Protein AF-A0A9D8UHQ6-F1 (afdb_monomer_lite)

Foldseek 3Di:
DVVVVVVVVVVVPPVVVVVVVVVLLVQLLVCVLVVNPCSVVVSVCVLCVVCVVPVVCVVVSVVVVVVVVVSSVVSNVVSVVVVVD

Sequence (85 aa):
MLLAVNEDLNSALNQKDVLKGMLERFVLIAGLMAGYPQTIIAFGALKIGTRIKDDKNKVSNDYFLVGNLISILAAIAFVAIIKEI

Radius of gyration: 15.69 Å; chains: 1; bounding box: 32×22×48 Å

pLDDT: mean 83.57, std 12.6, range [56.66, 96.25]

Secondary structure (DSSP, 8-state):
-HHHHHHHHHHHT-HHHHHHHHHHHHHHHHHHHTT-THHHHHHHHHHHHTTTT-GGGHHHHHHHHHHHHHHHHHHHHHHHHHHH-

Structure (mmCIF, N/CA/C/O backbone):
data_AF-A0A9D8UHQ6-F1
#
_entry.id   AF-A0A9D8UHQ6-F1
#
loop_
_atom_site.group_PDB
_atom_site.id
_atom_site.type_symbol
_atom_site.label_atom_id
_atom_site.label_alt_id
_atom_site.label_comp_id
_atom_site.label_asym_id
_atom_site.label_entity_id
_atom_site.label_seq_id
_atom_site.pdbx_PDB_ins_code
_atom_site.Cartn_x
_atom_site.Cartn_y
_atom_site.Cartn_z
_atom_site.occupancy
_atom_site.B_iso_or_equiv
_atom_site.auth_seq_id
_atom_site.auth_comp_id
_atom_site.auth_asym_id
_atom_site.auth_atom_id
_atom_site.pdbx_PDB_model_num
ATOM 1 N N . MET A 1 1 ? 0.073 13.080 -34.527 1.00 56.72 1 MET A N 1
ATOM 2 C CA . MET A 1 1 ? 0.218 13.658 -33.172 1.00 56.72 1 MET A CA 1
ATOM 3 C C . MET A 1 1 ? -0.955 13.282 -32.273 1.00 56.72 1 MET A C 1
ATOM 5 O O . MET A 1 1 ? -0.724 12.550 -31.331 1.00 56.72 1 MET A O 1
ATOM 9 N N . LEU A 1 2 ? -2.204 13.654 -32.596 1.00 59.72 2 LEU A N 1
ATOM 10 C CA . LEU A 1 2 ? -3.393 13.230 -31.826 1.00 59.72 2 LEU A CA 1
ATOM 11 C C . LEU A 1 2 ? -3.604 11.703 -31.786 1.00 59.72 2 LEU A C 1
ATOM 13 O O . LEU A 1 2 ? -3.994 11.174 -30.754 1.00 59.72 2 LEU A O 1
ATOM 17 N N . LEU A 1 3 ? -3.295 10.993 -32.879 1.00 65.19 3 LEU A N 1
ATOM 18 C CA . LEU A 1 3 ? -3.367 9.524 -32.916 1.00 65.19 3 LEU A CA 1
ATOM 19 C C . LEU A 1 3 ? -2.286 8.858 -32.047 1.00 65.19 3 LEU A C 1
ATOM 21 O O . LEU A 1 3 ? -2.607 7.943 -31.306 1.00 65.19 3 LEU A O 1
ATOM 25 N N . ALA A 1 4 ? -1.055 9.383 -32.059 1.00 61.25 4 ALA A N 1
ATOM 26 C CA . ALA A 1 4 ? 0.039 8.891 -31.215 1.00 61.25 4 ALA A CA 1
ATOM 27 C C . ALA A 1 4 ? -0.230 9.137 -29.717 1.00 61.25 4 ALA A C 1
ATOM 29 O O . ALA A 1 4 ? -0.030 8.250 -28.902 1.00 61.25 4 ALA A O 1
ATOM 30 N N . VAL A 1 5 ? -0.790 10.303 -29.362 1.00 63.97 5 VAL A N 1
ATOM 31 C CA . VAL A 1 5 ? -1.215 10.609 -27.981 1.00 63.97 5 VAL A CA 1
ATOM 32 C C . VAL A 1 5 ? -2.334 9.672 -27.505 1.00 63.97 5 VAL A C 1
ATOM 34 O O . VAL A 1 5 ? -2.358 9.289 -26.340 1.00 63.97 5 VAL A O 1
ATOM 37 N N . ASN A 1 6 ? -3.263 9.290 -28.386 1.00 61.19 6 ASN A N 1
ATOM 38 C CA . ASN A 1 6 ? -4.362 8.383 -28.040 1.00 61.19 6 ASN A CA 1
ATOM 39 C C . ASN A 1 6 ? -3.888 6.922 -27.905 1.00 61.19 6 ASN A C 1
ATOM 41 O O . ASN A 1 6 ? -4.367 6.180 -27.048 1.00 61.19 6 ASN A O 1
ATOM 45 N N . GLU A 1 7 ? -2.914 6.513 -28.714 1.00 60.97 7 GLU A N 1
ATOM 46 C CA . GLU A 1 7 ? -2.285 5.192 -28.628 1.00 60.97 7 GLU A CA 1
ATOM 47 C C . GLU A 1 7 ? -1.445 5.049 -27.343 1.00 60.97 7 GLU A C 1
ATOM 49 O O . GLU A 1 7 ? -1.576 4.053 -26.631 1.00 60.97 7 GLU A O 1
ATOM 54 N N . ASP A 1 8 ? -0.700 6.093 -26.959 1.00 59.47 8 ASP A N 1
ATOM 55 C CA . ASP A 1 8 ? 0.015 6.167 -25.676 1.00 59.47 8 ASP A CA 1
ATOM 56 C C . ASP A 1 8 ? -0.933 6.201 -24.465 1.00 59.47 8 ASP A C 1
ATOM 58 O O . ASP A 1 8 ? -0.656 5.579 -23.441 1.00 59.47 8 ASP A O 1
ATOM 62 N N . LEU A 1 9 ? -2.087 6.869 -24.570 1.00 59.56 9 LEU A N 1
ATOM 63 C CA . LEU A 1 9 ? -3.085 6.890 -23.495 1.00 59.56 9 LEU A CA 1
ATOM 64 C C . LEU A 1 9 ? -3.743 5.515 -23.289 1.00 59.56 9 LEU A C 1
ATOM 66 O O . LEU A 1 9 ? -3.957 5.099 -22.150 1.00 59.56 9 LEU A O 1
ATOM 70 N N . ASN A 1 10 ? -4.035 4.791 -24.372 1.00 59.94 10 ASN A N 1
ATOM 71 C CA . ASN A 1 10 ? -4.575 3.430 -24.297 1.00 59.94 10 ASN A CA 1
ATOM 72 C C . ASN A 1 10 ? -3.530 2.414 -23.814 1.00 59.94 10 ASN A C 1
ATOM 74 O O . ASN A 1 10 ? -3.891 1.454 -23.134 1.00 59.94 10 ASN A O 1
ATOM 78 N N . SER A 1 11 ? -2.243 2.630 -24.107 1.00 56.66 11 SER A N 1
ATO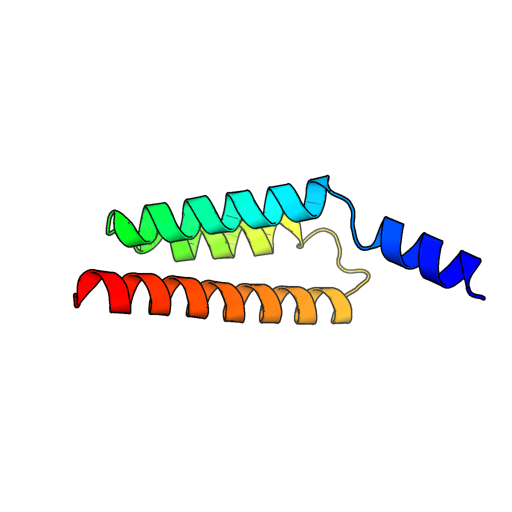M 79 C CA . SER A 1 11 ? -1.159 1.799 -23.568 1.00 56.66 11 SER A CA 1
ATOM 80 C C . SER A 1 11 ? -0.906 2.076 -22.076 1.00 56.66 11 SER A C 1
ATOM 82 O O . SER A 1 11 ? -0.654 1.144 -21.310 1.00 56.66 11 SER A O 1
ATOM 84 N N . ALA A 1 12 ? -1.070 3.331 -21.638 1.00 57.78 12 ALA A N 1
ATOM 85 C CA . ALA A 1 12 ? -0.981 3.747 -20.238 1.00 57.78 12 ALA A CA 1
ATOM 86 C C . ALA A 1 12 ? -2.188 3.300 -19.386 1.00 57.78 12 ALA A C 1
ATOM 88 O O . ALA A 1 12 ? -2.050 3.100 -18.178 1.00 57.78 12 ALA A O 1
ATOM 89 N N . LEU A 1 13 ? -3.364 3.112 -19.998 1.00 61.91 13 LEU A N 1
ATOM 90 C CA . LEU A 1 13 ? -4.593 2.628 -19.359 1.00 61.91 13 LEU A CA 1
ATOM 91 C C . LEU A 1 13 ? -4.874 1.164 -19.708 1.00 61.91 13 LEU A C 1
ATOM 93 O O . LEU A 1 13 ? -5.960 0.792 -20.156 1.00 61.91 13 LEU A O 1
ATOM 97 N N . ASN A 1 14 ? -3.905 0.294 -19.448 1.00 80.25 14 ASN A N 1
ATOM 98 C CA . ASN A 1 14 ? -4.161 -1.134 -19.498 1.00 80.25 14 ASN A CA 1
ATOM 99 C C . ASN A 1 14 ? -5.119 -1.514 -18.354 1.00 80.25 14 ASN A C 1
ATOM 101 O O . ASN A 1 14 ? -4.756 -1.484 -17.176 1.00 80.25 14 ASN A O 1
ATOM 105 N N . GLN A 1 15 ? -6.360 -1.881 -18.687 1.00 79.88 15 GLN A N 1
ATOM 106 C CA . GLN A 1 15 ? -7.408 -2.218 -17.709 1.00 79.88 15 GLN A CA 1
ATOM 107 C C . GLN A 1 15 ? -6.956 -3.270 -16.682 1.00 79.88 15 GLN A C 1
ATOM 109 O O . GLN A 1 15 ? -7.386 -3.241 -15.529 1.00 79.88 15 GLN A O 1
ATOM 114 N N . LYS A 1 16 ? -6.051 -4.174 -17.079 1.00 84.69 16 LYS A N 1
ATOM 115 C CA . LYS A 1 16 ? -5.463 -5.186 -16.190 1.00 84.69 16 LYS A CA 1
ATOM 116 C C . LYS A 1 16 ? -4.624 -4.564 -15.073 1.00 84.69 16 LYS A C 1
ATOM 118 O O . LYS A 1 16 ? -4.706 -5.016 -13.932 1.00 84.69 16 LYS A O 1
ATOM 123 N N . ASP A 1 17 ? -3.854 -3.525 -15.384 1.00 83.81 17 ASP A N 1
ATOM 124 C CA . ASP A 1 17 ? -2.989 -2.844 -14.420 1.00 83.81 17 ASP A CA 1
ATOM 125 C C . ASP A 1 17 ? -3.806 -1.990 -13.446 1.00 83.81 17 ASP A C 1
ATOM 127 O O . ASP A 1 17 ? -3.532 -1.985 -12.242 1.00 83.81 17 ASP A O 1
ATOM 131 N N . VAL A 1 18 ? -4.878 -1.359 -13.936 1.00 86.81 18 VAL A N 1
ATOM 132 C CA . VAL A 1 18 ? -5.849 -0.644 -13.094 1.00 86.81 18 VAL A CA 1
ATOM 133 C C . VAL A 1 18 ? -6.557 -1.611 -12.143 1.00 86.81 18 VAL A C 1
ATOM 135 O O . VAL A 1 18 ? -6.578 -1.372 -10.935 1.00 86.81 18 VAL A O 1
ATOM 138 N N . LEU A 1 19 ? -7.073 -2.736 -12.652 1.00 89.50 19 LEU A N 1
ATOM 139 C CA . LEU A 1 19 ? -7.757 -3.745 -11.836 1.00 89.50 19 LEU A CA 1
ATOM 140 C C . LEU A 1 19 ? -6.832 -4.330 -10.763 1.00 89.50 19 LEU A C 1
ATOM 142 O O . LEU A 1 19 ? -7.228 -4.455 -9.603 1.00 89.50 19 LEU A O 1
ATOM 146 N N . LYS A 1 20 ? -5.583 -4.643 -11.126 1.00 88.44 20 LYS A N 1
ATOM 147 C CA . LYS A 1 20 ? -4.562 -5.089 -10.174 1.00 88.44 20 LYS A CA 1
ATOM 148 C C . LYS A 1 20 ? -4.353 -4.052 -9.070 1.00 88.44 20 LYS A C 1
ATOM 150 O O . LYS A 1 20 ? -4.361 -4.411 -7.895 1.00 88.44 20 LYS A O 1
ATOM 155 N N . GLY A 1 21 ? -4.211 -2.778 -9.440 1.00 90.00 21 GLY A N 1
ATOM 156 C CA . GLY A 1 21 ? -4.078 -1.673 -8.493 1.00 90.00 21 GLY A CA 1
ATOM 157 C C . GLY A 1 21 ? -5.277 -1.549 -7.550 1.00 90.00 21 GLY A C 1
ATOM 158 O O . GLY A 1 21 ? -5.086 -1.387 -6.347 1.00 90.00 21 GLY A O 1
ATOM 159 N N . MET A 1 22 ? -6.505 -1.687 -8.057 1.00 92.38 22 MET A N 1
ATOM 160 C CA . MET A 1 22 ? -7.723 -1.652 -7.238 1.00 92.38 22 MET A CA 1
ATOM 161 C C . MET A 1 22 ? -7.787 -2.811 -6.239 1.00 92.38 22 MET A C 1
ATOM 163 O O . MET A 1 22 ? -8.062 -2.591 -5.060 1.00 92.38 22 MET A O 1
ATOM 167 N N . LEU A 1 23 ? -7.491 -4.034 -6.686 1.00 93.12 23 LEU A N 1
ATOM 168 C CA . LEU A 1 23 ? -7.539 -5.234 -5.847 1.00 93.12 23 LEU A CA 1
ATOM 169 C C . LEU A 1 23 ? -6.504 -5.163 -4.718 1.00 93.12 23 LEU A C 1
ATOM 171 O O . LEU A 1 23 ? -6.802 -5.441 -3.560 1.00 93.12 23 LEU A O 1
ATOM 175 N N . GLU A 1 24 ? -5.311 -4.678 -5.043 1.00 93.12 24 GLU A N 1
ATOM 176 C CA . GLU A 1 24 ? -4.270 -4.325 -4.083 1.00 93.12 24 GLU A CA 1
ATOM 177 C C . GLU A 1 24 ? -4.759 -3.342 -2.999 1.00 93.12 24 GLU A C 1
ATOM 179 O O . GLU A 1 24 ? -4.485 -3.551 -1.816 1.00 93.12 24 GLU A O 1
ATOM 184 N N . ARG A 1 25 ? -5.490 -2.278 -3.373 1.00 93.94 25 ARG A N 1
ATOM 185 C CA . ARG A 1 25 ? -6.039 -1.315 -2.397 1.00 93.94 25 ARG A CA 1
ATOM 186 C C . ARG A 1 25 ? -7.147 -1.910 -1.549 1.00 93.94 25 ARG A C 1
ATOM 188 O O . ARG A 1 25 ? -7.183 -1.646 -0.350 1.00 93.94 25 ARG A O 1
ATOM 195 N N . PHE A 1 26 ? -8.002 -2.733 -2.143 1.00 95.19 26 PHE A N 1
ATOM 196 C CA . PHE A 1 26 ? -9.051 -3.428 -1.411 1.00 95.19 26 PHE A CA 1
ATOM 197 C C . PHE A 1 26 ? -8.464 -4.332 -0.321 1.00 95.19 26 PHE A C 1
ATOM 199 O O . PHE A 1 26 ? -8.876 -4.242 0.831 1.00 95.19 26 PHE A O 1
ATOM 206 N N . VAL A 1 27 ? -7.442 -5.130 -0.650 1.00 95.12 27 VAL A N 1
ATOM 207 C CA . VAL A 1 27 ? -6.753 -5.996 0.323 1.00 95.12 27 VAL A CA 1
ATOM 208 C C . VAL A 1 27 ? -6.082 -5.178 1.428 1.00 95.12 27 VAL A C 1
ATOM 210 O O . VAL A 1 27 ? -6.193 -5.537 2.601 1.00 95.12 27 VAL A O 1
ATOM 213 N N . LEU A 1 28 ? -5.417 -4.070 1.076 1.00 96.06 28 LEU A N 1
ATOM 214 C CA . LEU A 1 28 ? -4.778 -3.188 2.054 1.00 96.06 28 LEU A CA 1
ATOM 215 C C . LEU A 1 28 ? -5.794 -2.614 3.049 1.00 96.06 28 LEU A C 1
ATOM 217 O O . LEU A 1 28 ? -5.596 -2.729 4.257 1.00 96.06 28 LEU A O 1
ATOM 221 N N . ILE A 1 29 ? -6.883 -2.028 2.546 1.00 95.25 29 ILE A N 1
ATOM 222 C CA . ILE A 1 29 ? -7.923 -1.428 3.387 1.00 95.25 29 ILE A CA 1
ATOM 223 C C . ILE A 1 29 ? -8.610 -2.505 4.232 1.00 95.25 29 ILE A C 1
ATOM 225 O O . ILE A 1 29 ? -8.734 -2.326 5.440 1.00 95.25 29 ILE A O 1
ATOM 229 N N . ALA A 1 30 ? -8.987 -3.644 3.641 1.00 95.56 30 ALA A N 1
ATOM 230 C CA . ALA A 1 30 ? -9.635 -4.738 4.362 1.00 95.56 30 ALA A CA 1
ATOM 231 C C . ALA A 1 30 ? -8.763 -5.271 5.513 1.00 95.56 30 ALA A C 1
ATOM 233 O O . ALA A 1 30 ? -9.255 -5.446 6.627 1.00 95.56 30 ALA A O 1
ATOM 234 N N . GLY A 1 31 ? -7.461 -5.470 5.277 1.00 96.25 31 GLY A N 1
ATOM 235 C CA . GLY A 1 31 ? -6.523 -5.910 6.312 1.00 96.25 31 GLY A CA 1
ATOM 236 C C . GLY A 1 31 ? -6.361 -4.893 7.444 1.00 96.25 31 GLY A C 1
ATOM 23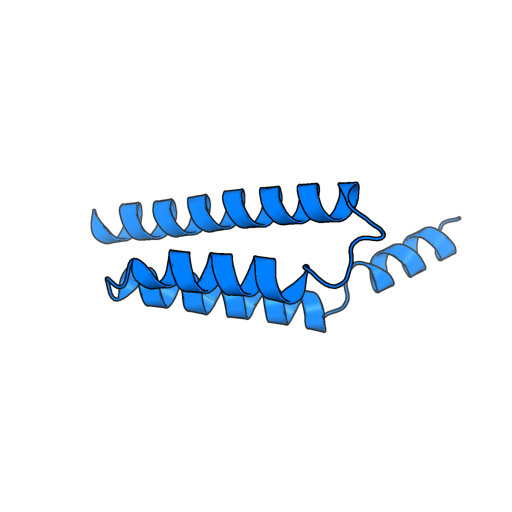7 O O . GLY A 1 31 ? -6.418 -5.254 8.619 1.00 96.25 31 GLY A O 1
ATOM 238 N N . LEU A 1 32 ? -6.242 -3.604 7.107 1.00 95.25 32 LEU A N 1
ATOM 239 C CA . LEU A 1 32 ? -6.157 -2.524 8.095 1.00 95.25 32 LEU A CA 1
ATOM 240 C C . LEU A 1 32 ? -7.444 -2.379 8.920 1.00 95.25 32 LEU A C 1
ATOM 242 O O . LEU A 1 32 ? -7.387 -2.217 10.145 1.00 95.25 32 LEU A O 1
ATOM 246 N N . MET A 1 33 ? -8.610 -2.483 8.279 1.00 94.31 33 MET A N 1
ATOM 247 C CA . MET A 1 33 ? -9.903 -2.478 8.966 1.00 94.31 33 MET A CA 1
ATOM 248 C C . MET A 1 33 ? -10.018 -3.657 9.935 1.00 94.31 33 MET A C 1
ATOM 250 O O . MET A 1 33 ? -10.350 -3.442 11.100 1.00 94.31 33 MET A O 1
ATOM 254 N N . ALA A 1 34 ? -9.621 -4.858 9.506 1.00 94.69 34 ALA A N 1
ATOM 255 C CA . ALA A 1 34 ? -9.577 -6.060 10.340 1.00 94.69 34 ALA A CA 1
ATOM 256 C C . ALA A 1 34 ? -8.542 -6.002 11.485 1.00 94.69 34 ALA A C 1
ATOM 258 O O . ALA A 1 34 ? -8.523 -6.881 12.340 1.00 94.69 34 ALA A O 1
ATOM 259 N N . GLY A 1 35 ? -7.702 -4.960 11.538 1.00 93.88 35 GLY A N 1
ATOM 260 C CA . GLY A 1 35 ? -6.722 -4.767 12.607 1.00 93.88 35 GLY A CA 1
ATOM 261 C C . GLY A 1 35 ? -5.408 -5.513 12.386 1.00 93.88 35 GLY A C 1
ATOM 262 O O . GLY A 1 35 ? -4.673 -5.727 13.346 1.00 93.88 35 GLY A O 1
ATOM 263 N N . TYR A 1 36 ? -5.095 -5.884 11.142 1.00 95.38 36 TYR A N 1
ATOM 264 C CA . TYR A 1 36 ? -3.84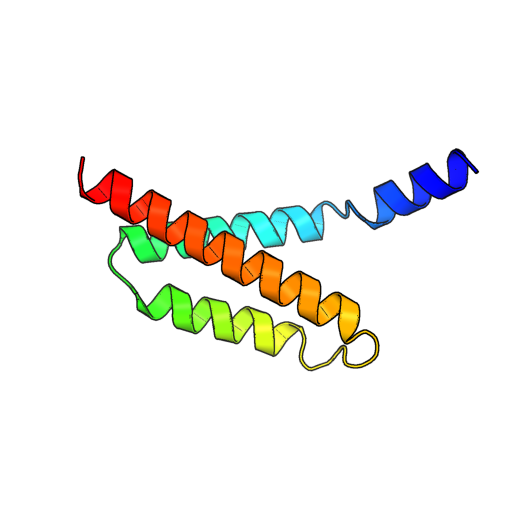1 -6.533 10.763 1.00 95.38 36 TYR A CA 1
ATOM 265 C C . TYR A 1 36 ? -2.848 -5.514 10.175 1.00 95.38 36 TYR A C 1
ATOM 267 O O . TYR A 1 36 ? -2.775 -5.346 8.954 1.00 95.38 36 TYR A O 1
ATOM 275 N N . PRO A 1 37 ? -2.033 -4.823 10.996 1.00 90.38 37 PRO A N 1
ATOM 276 C CA . PRO A 1 37 ? -1.017 -3.898 10.486 1.00 90.38 37 PRO A CA 1
ATOM 277 C C . PRO A 1 37 ? 0.036 -4.597 9.607 1.00 90.38 37 PRO A C 1
ATOM 279 O O . PRO A 1 37 ? 0.653 -3.958 8.753 1.00 90.38 37 PRO A O 1
ATOM 282 N N . GLN A 1 38 ? 0.208 -5.919 9.754 1.00 95.06 38 GLN A N 1
ATOM 283 C CA . GLN A 1 38 ? 1.104 -6.744 8.937 1.00 95.06 38 GLN A CA 1
ATOM 284 C C . GLN A 1 38 ? 0.768 -6.670 7.439 1.00 95.06 38 GLN A C 1
ATOM 286 O O . GLN A 1 38 ? 1.650 -6.885 6.606 1.00 95.06 38 GLN A O 1
ATOM 291 N N . THR A 1 39 ? -0.468 -6.309 7.075 1.00 94.06 39 THR A N 1
ATOM 292 C CA . THR A 1 39 ? -0.868 -6.097 5.681 1.00 94.06 39 THR A CA 1
ATOM 293 C C . THR A 1 39 ? -0.022 -5.019 4.996 1.00 94.06 39 THR A C 1
ATOM 295 O O . THR A 1 39 ? 0.292 -5.180 3.821 1.00 94.06 39 THR A O 1
ATOM 298 N N . ILE A 1 40 ? 0.440 -3.979 5.706 1.00 91.94 40 ILE A N 1
ATOM 299 C CA . ILE A 1 40 ? 1.347 -2.960 5.139 1.00 91.94 40 ILE A CA 1
ATOM 300 C C . ILE A 1 40 ? 2.692 -3.589 4.751 1.00 91.94 40 ILE A C 1
ATOM 302 O O . ILE A 1 40 ? 3.214 -3.324 3.668 1.00 91.94 40 ILE A O 1
ATOM 306 N N . ILE A 1 41 ? 3.237 -4.453 5.615 1.00 92.44 41 ILE A N 1
ATOM 307 C CA . ILE A 1 41 ? 4.522 -5.131 5.390 1.00 92.44 41 ILE A CA 1
ATOM 308 C C . ILE A 1 41 ? 4.410 -6.065 4.180 1.00 92.44 41 ILE A C 1
ATOM 310 O O . ILE A 1 41 ? 5.237 -6.004 3.269 1.00 92.44 41 ILE A O 1
ATOM 314 N N . ALA A 1 42 ? 3.351 -6.878 4.132 1.00 92.12 42 ALA A N 1
ATOM 315 C CA . ALA A 1 42 ? 3.072 -7.758 2.999 1.00 92.12 42 ALA A CA 1
ATOM 316 C C . ALA A 1 42 ? 2.895 -6.966 1.691 1.00 92.12 42 ALA A C 1
ATOM 318 O O . ALA A 1 42 ? 3.417 -7.357 0.646 1.00 92.12 42 ALA A O 1
ATOM 319 N N . PHE A 1 43 ? 2.215 -5.818 1.754 1.00 92.81 43 PHE A N 1
ATOM 320 C CA . PHE A 1 43 ? 2.000 -4.939 0.610 1.00 92.81 43 PHE A CA 1
ATOM 321 C C . PHE A 1 43 ? 3.307 -4.338 0.072 1.00 92.81 43 PHE A C 1
ATOM 323 O O . PHE A 1 43 ? 3.563 -4.372 -1.135 1.00 92.81 43 PHE A O 1
ATOM 330 N N . GLY A 1 44 ? 4.161 -3.828 0.966 1.00 90.12 44 GLY A N 1
ATOM 331 C CA . GLY A 1 44 ? 5.481 -3.307 0.613 1.00 90.12 44 GLY A CA 1
ATOM 332 C C . GLY A 1 44 ? 6.361 -4.374 -0.039 1.00 90.12 44 GLY A C 1
ATOM 333 O O . GLY A 1 44 ? 6.929 -4.141 -1.108 1.00 90.12 44 GLY A O 1
ATOM 334 N N . ALA A 1 45 ? 6.400 -5.576 0.543 1.00 91.06 45 ALA A N 1
ATOM 335 C CA . ALA A 1 45 ? 7.157 -6.702 0.002 1.00 91.06 45 ALA A CA 1
ATOM 336 C C . ALA A 1 45 ? 6.676 -7.109 -1.403 1.00 91.06 45 ALA A C 1
ATOM 338 O O . ALA A 1 45 ? 7.495 -7.306 -2.300 1.00 91.06 45 ALA A O 1
ATOM 339 N N . LEU A 1 46 ? 5.359 -7.173 -1.629 1.00 90.56 46 LEU A N 1
ATOM 340 C CA . LEU A 1 46 ? 4.776 -7.504 -2.933 1.00 90.56 46 LEU A CA 1
ATOM 341 C C . LEU A 1 46 ? 5.155 -6.478 -4.016 1.00 90.56 46 LEU A C 1
ATOM 343 O O . LEU A 1 46 ? 5.511 -6.846 -5.141 1.00 90.56 46 LEU A O 1
ATOM 347 N N . LYS A 1 47 ? 5.110 -5.182 -3.686 1.00 86.06 47 LYS A N 1
ATOM 348 C CA . LYS A 1 47 ? 5.473 -4.103 -4.620 1.00 86.06 47 LYS A CA 1
ATOM 349 C C . LYS A 1 47 ? 6.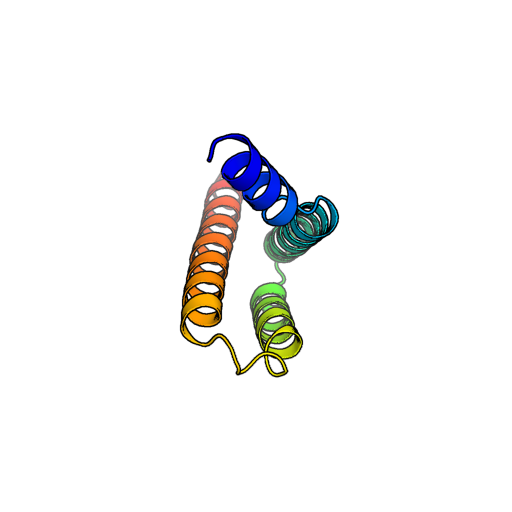954 -4.105 -4.977 1.00 86.06 47 LYS A C 1
ATOM 351 O O . LYS A 1 47 ? 7.283 -3.922 -6.145 1.00 86.06 47 LYS A O 1
ATOM 356 N N . ILE A 1 48 ? 7.828 -4.351 -4.004 1.00 86.31 48 ILE A N 1
ATOM 357 C CA . ILE A 1 48 ? 9.271 -4.469 -4.240 1.00 86.31 48 ILE A CA 1
ATOM 358 C C . ILE A 1 48 ? 9.564 -5.729 -5.067 1.00 86.31 48 ILE A C 1
ATOM 360 O O . ILE A 1 48 ? 10.202 -5.653 -6.117 1.00 86.31 48 ILE A O 1
ATOM 364 N N . GLY A 1 49 ? 9.035 -6.884 -4.653 1.00 84.69 49 GLY A N 1
ATOM 365 C CA . GLY A 1 49 ? 9.298 -8.176 -5.292 1.00 84.69 49 GLY A CA 1
ATOM 366 C C . GLY A 1 49 ? 8.849 -8.252 -6.753 1.00 84.69 49 GLY A C 1
ATOM 367 O O . GLY A 1 49 ? 9.497 -8.905 -7.567 1.00 84.69 49 GLY A O 1
ATOM 368 N N . THR A 1 50 ? 7.781 -7.539 -7.117 1.00 82.00 50 THR A N 1
ATOM 369 C CA . THR A 1 50 ? 7.297 -7.484 -8.507 1.00 82.00 50 THR A CA 1
ATOM 370 C C . THR A 1 50 ? 8.100 -6.544 -9.409 1.00 82.00 50 THR A C 1
ATOM 372 O O . THR A 1 50 ? 7.953 -6.629 -10.625 1.00 82.00 50 THR A O 1
ATOM 375 N N . ARG A 1 51 ? 8.959 -5.680 -8.850 1.00 77.00 51 ARG A N 1
ATOM 376 C CA . ARG A 1 51 ? 9.709 -4.649 -9.593 1.00 77.00 51 ARG A CA 1
ATOM 377 C C . ARG A 1 51 ? 11.224 -4.849 -9.609 1.00 77.00 51 ARG A C 1
ATOM 379 O O . ARG A 1 51 ? 11.894 -4.253 -10.440 1.00 77.00 51 ARG A O 1
ATOM 386 N N . ILE A 1 52 ? 11.758 -5.752 -8.783 1.00 74.38 52 ILE A N 1
ATOM 387 C CA . ILE A 1 52 ? 13.193 -6.106 -8.749 1.00 74.38 52 ILE A CA 1
ATOM 388 C C . ILE A 1 52 ? 13.754 -6.533 -10.120 1.00 74.38 52 ILE A C 1
ATOM 390 O O . ILE A 1 52 ? 14.944 -6.378 -10.369 1.00 74.38 52 ILE A O 1
ATOM 394 N N . LYS A 1 53 ? 12.925 -7.070 -11.025 1.00 66.94 53 LYS A N 1
ATOM 395 C CA . LYS A 1 53 ? 13.378 -7.552 -12.342 1.00 66.94 53 LYS A CA 1
ATOM 396 C C . LYS A 1 53 ? 13.457 -6.463 -13.423 1.00 66.94 53 LYS A C 1
ATOM 398 O O . LYS A 1 53 ? 13.946 -6.757 -14.509 1.00 66.94 53 LYS A O 1
ATOM 403 N N . ASP A 1 54 ? 12.998 -5.240 -13.147 1.00 66.94 54 ASP A N 1
ATOM 404 C CA . ASP A 1 54 ? 12.772 -4.193 -14.158 1.00 66.94 54 ASP A CA 1
ATOM 405 C C . ASP A 1 54 ? 13.721 -2.985 -13.990 1.00 66.94 54 ASP A C 1
ATOM 407 O O . ASP A 1 54 ? 13.334 -1.817 -14.021 1.00 66.94 54 ASP A O 1
ATOM 411 N N . ASP A 1 55 ? 15.010 -3.273 -13.786 1.00 64.44 55 ASP A N 1
ATOM 412 C CA . ASP A 1 55 ? 16.053 -2.297 -13.411 1.00 64.44 55 ASP A CA 1
ATOM 413 C C . ASP A 1 55 ? 16.426 -1.307 -14.543 1.00 64.44 55 ASP A C 1
ATOM 415 O O . ASP A 1 55 ? 17.232 -0.392 -14.367 1.00 64.44 55 ASP A O 1
ATOM 419 N N . LYS A 1 56 ? 15.824 -1.461 -15.731 1.00 68.50 56 LYS A N 1
ATOM 420 C CA . LYS A 1 56 ? 16.074 -0.604 -16.902 1.00 68.50 56 LYS A CA 1
ATOM 421 C C . LYS A 1 56 ? 15.408 0.775 -16.797 1.00 68.50 56 LYS A C 1
ATOM 423 O O . LYS A 1 56 ? 15.811 1.679 -17.519 1.00 68.50 56 LYS A O 1
ATOM 428 N N . ASN A 1 57 ? 14.438 0.957 -15.892 1.00 73.00 57 ASN A N 1
ATOM 429 C CA . ASN A 1 57 ? 13.646 2.188 -15.751 1.00 73.00 57 ASN A CA 1
ATOM 430 C C . ASN A 1 57 ? 13.579 2.697 -14.295 1.00 73.00 57 ASN A C 1
ATOM 432 O O . ASN A 1 57 ? 12.496 2.860 -13.729 1.00 73.00 57 ASN A O 1
ATOM 436 N N . LYS A 1 58 ? 14.738 2.993 -13.685 1.00 76.06 58 LYS A N 1
ATOM 437 C CA . LYS A 1 58 ? 14.838 3.473 -12.286 1.00 76.06 58 LYS A CA 1
ATOM 438 C C . LYS A 1 58 ? 13.939 4.671 -11.969 1.00 76.06 58 LYS A C 1
ATOM 440 O O . LYS A 1 58 ? 13.185 4.617 -11.007 1.00 76.06 58 LYS A O 1
ATOM 445 N N . VAL A 1 59 ? 13.942 5.699 -12.822 1.00 77.12 59 VAL A N 1
ATOM 446 C CA . VAL A 1 59 ? 13.122 6.910 -12.624 1.00 77.12 59 VAL A CA 1
ATOM 447 C C . VAL A 1 59 ? 11.630 6.571 -12.571 1.00 77.12 59 VAL A C 1
ATOM 449 O O . VAL A 1 59 ? 10.918 7.022 -11.679 1.00 77.12 59 VAL A O 1
ATOM 452 N N . SER A 1 60 ? 11.151 5.729 -13.492 1.00 78.75 60 SER A N 1
ATOM 453 C CA . SER A 1 60 ? 9.761 5.263 -13.477 1.00 78.75 60 SER A CA 1
ATOM 454 C C . SER A 1 60 ? 9.461 4.505 -12.184 1.00 78.75 60 SER A C 1
ATOM 456 O O . SER A 1 60 ? 8.446 4.751 -11.533 1.00 78.75 60 SER A O 1
ATOM 458 N N . ASN A 1 61 ? 10.371 3.621 -11.772 1.00 80.94 61 ASN A N 1
ATOM 459 C CA . ASN A 1 61 ? 10.221 2.832 -10.561 1.00 80.94 61 ASN A CA 1
ATOM 460 C C . ASN A 1 61 ? 10.100 3.692 -9.292 1.00 80.94 61 ASN A C 1
ATOM 462 O O . ASN A 1 61 ? 9.255 3.394 -8.447 1.00 80.94 61 ASN A O 1
ATOM 466 N N . ASP A 1 62 ? 10.863 4.782 -9.202 1.00 83.94 62 ASP A N 1
ATOM 467 C CA . ASP A 1 62 ? 10.800 5.731 -8.087 1.00 83.94 62 ASP A CA 1
ATOM 468 C C . ASP A 1 62 ? 9.442 6.445 -8.030 1.00 83.94 62 ASP A C 1
ATOM 470 O O . ASP A 1 62 ? 8.808 6.485 -6.974 1.00 83.94 62 ASP A O 1
ATOM 474 N N . TYR A 1 63 ? 8.920 6.922 -9.168 1.00 85.81 63 TYR A N 1
ATOM 475 C CA . TYR A 1 63 ? 7.575 7.514 -9.222 1.00 85.81 63 TYR A CA 1
ATOM 476 C C . TYR A 1 63 ? 6.484 6.517 -8.816 1.00 85.81 63 TYR A C 1
ATOM 478 O O . TYR A 1 63 ? 5.554 6.861 -8.082 1.00 85.81 63 TYR A O 1
ATOM 486 N N . PHE A 1 64 ? 6.608 5.259 -9.237 1.00 84.75 64 PHE A N 1
ATOM 487 C CA . PHE A 1 64 ? 5.689 4.206 -8.820 1.00 84.75 64 PHE A CA 1
ATOM 488 C C . PHE A 1 64 ? 5.788 3.890 -7.324 1.00 84.75 64 PHE A C 1
ATOM 490 O O . PHE A 1 64 ? 4.764 3.614 -6.693 1.00 84.75 64 PHE A O 1
ATOM 497 N N . LEU A 1 65 ? 6.989 3.918 -6.745 1.00 85.50 65 LEU A N 1
ATOM 498 C CA . LEU A 1 65 ? 7.190 3.728 -5.312 1.00 85.50 65 LEU A CA 1
ATOM 499 C C . LEU A 1 65 ? 6.511 4.849 -4.523 1.00 85.50 65 LEU A C 1
ATOM 501 O O . LEU A 1 65 ? 5.698 4.562 -3.643 1.00 85.50 65 LEU A O 1
ATOM 505 N N . VAL A 1 66 ? 6.773 6.105 -4.892 1.00 89.75 66 VAL A N 1
ATOM 506 C CA . VAL A 1 66 ? 6.158 7.285 -4.268 1.00 89.75 66 VAL A CA 1
ATOM 507 C C . VAL A 1 66 ? 4.633 7.217 -4.362 1.00 89.75 66 VAL A C 1
ATOM 509 O O . VAL A 1 66 ? 3.952 7.376 -3.350 1.00 89.75 66 VAL A O 1
ATOM 512 N N . GLY A 1 67 ? 4.078 6.886 -5.532 1.00 89.44 67 GLY A N 1
ATOM 513 C CA . GLY A 1 67 ? 2.631 6.729 -5.704 1.00 89.44 67 GLY A CA 1
ATOM 514 C C . GLY A 1 67 ? 2.024 5.635 -4.814 1.00 89.44 67 GLY A C 1
ATOM 515 O O . GLY A 1 67 ? 0.940 5.813 -4.255 1.00 89.44 67 GLY A O 1
ATOM 516 N N . ASN A 1 68 ? 2.725 4.512 -4.615 1.00 91.00 68 ASN A N 1
ATOM 517 C CA . ASN A 1 68 ? 2.266 3.480 -3.683 1.00 91.00 68 ASN A CA 1
ATOM 518 C C . ASN A 1 68 ? 2.349 3.943 -2.224 1.00 91.0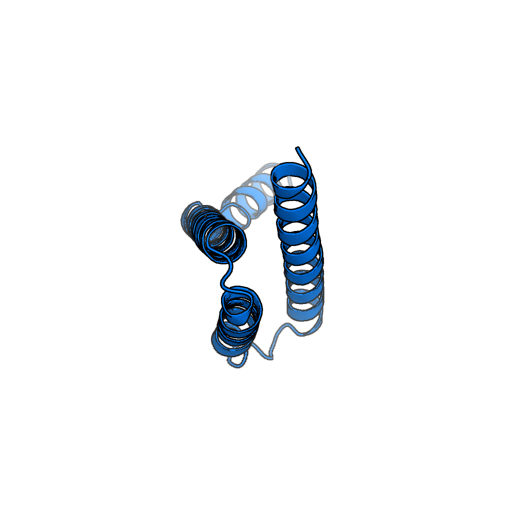0 68 ASN A C 1
ATOM 520 O O . ASN A 1 68 ? 1.411 3.675 -1.480 1.00 91.00 68 ASN A O 1
ATOM 524 N N . LEU A 1 69 ? 3.403 4.661 -1.823 1.00 92.19 69 LEU A N 1
ATOM 525 C CA . LEU A 1 69 ? 3.529 5.207 -0.466 1.00 92.19 69 LEU A CA 1
ATOM 526 C C . LEU A 1 69 ? 2.415 6.210 -0.152 1.00 92.19 69 LEU A C 1
ATOM 528 O O . LEU A 1 69 ? 1.756 6.079 0.878 1.00 92.19 69 LEU A O 1
ATOM 532 N N . ILE A 1 70 ? 2.146 7.149 -1.064 1.00 94.75 70 ILE A N 1
ATOM 533 C CA . ILE A 1 70 ? 1.038 8.109 -0.932 1.00 94.75 70 ILE A CA 1
ATOM 534 C C . ILE A 1 70 ? -0.290 7.362 -0.792 1.00 94.75 70 ILE A C 1
ATOM 536 O O . ILE A 1 70 ? -1.115 7.691 0.058 1.00 94.75 70 ILE A O 1
ATOM 540 N N . SER A 1 71 ? -0.499 6.315 -1.589 1.00 93.38 71 SER A N 1
ATOM 541 C CA . SER A 1 71 ? -1.742 5.559 -1.518 1.00 93.38 71 SER A CA 1
ATOM 542 C C . SER A 1 71 ? -1.882 4.707 -0.252 1.00 93.38 71 SER A C 1
ATOM 544 O O . SER A 1 71 ? -3.003 4.544 0.225 1.00 93.38 71 SER A O 1
ATOM 546 N N . ILE A 1 72 ? -0.785 4.173 0.293 1.00 93.94 72 ILE A N 1
ATOM 547 C CA . ILE A 1 72 ? -0.785 3.493 1.595 1.00 93.94 72 ILE A CA 1
ATOM 548 C C . ILE A 1 72 ? -1.136 4.495 2.696 1.00 93.94 72 ILE A C 1
ATOM 550 O O . ILE A 1 72 ? -1.984 4.197 3.532 1.00 93.94 72 ILE A O 1
ATOM 554 N N . LEU A 1 73 ? -0.547 5.695 2.661 1.00 94.38 73 LEU A N 1
ATOM 555 C CA . LEU A 1 73 ? -0.856 6.762 3.610 1.00 94.38 73 LEU A CA 1
ATOM 556 C C . LEU A 1 73 ? -2.343 7.145 3.562 1.00 94.38 73 LEU A C 1
ATOM 558 O O . LEU A 1 73 ? -2.978 7.244 4.608 1.00 94.38 73 LEU A O 1
ATOM 562 N N . ALA A 1 74 ? -2.918 7.277 2.363 1.00 94.94 74 ALA A N 1
ATOM 563 C CA . ALA A 1 74 ? -4.346 7.538 2.195 1.00 94.94 74 ALA A CA 1
ATOM 564 C C . ALA A 1 74 ? -5.224 6.413 2.778 1.00 94.94 74 ALA A C 1
ATOM 566 O O . ALA A 1 74 ? -6.218 6.698 3.440 1.00 94.94 74 ALA A O 1
ATOM 567 N N . ALA A 1 75 ? -4.850 5.142 2.583 1.00 94.75 75 ALA A N 1
ATOM 568 C CA . ALA A 1 75 ? -5.576 4.005 3.152 1.00 94.75 75 ALA A CA 1
ATOM 569 C C . ALA A 1 75 ? -5.502 3.974 4.689 1.00 94.75 75 ALA A C 1
ATOM 571 O O . ALA A 1 75 ? -6.508 3.711 5.344 1.00 94.75 75 ALA A O 1
ATOM 572 N N . ILE A 1 76 ? -4.335 4.278 5.267 1.00 93.94 76 ILE A N 1
ATOM 573 C CA . ILE A 1 76 ? -4.162 4.391 6.722 1.00 93.94 76 ILE A CA 1
ATOM 574 C C . ILE A 1 76 ? -5.035 5.522 7.271 1.00 93.94 76 ILE A C 1
ATOM 576 O O . ILE A 1 76 ? -5.786 5.293 8.214 1.00 93.94 76 ILE A O 1
ATOM 580 N N . ALA A 1 77 ? -4.976 6.711 6.663 1.00 94.88 77 ALA A N 1
ATOM 581 C CA . ALA A 1 77 ? -5.779 7.857 7.079 1.00 94.88 77 ALA A CA 1
ATOM 582 C C . ALA A 1 77 ? -7.284 7.558 6.996 1.00 94.88 77 ALA A C 1
ATOM 584 O O . ALA A 1 77 ? -8.016 7.832 7.940 1.00 94.88 77 ALA A O 1
ATOM 585 N N . PHE A 1 78 ? -7.737 6.933 5.906 1.00 94.44 78 PHE A N 1
ATOM 586 C CA . PHE A 1 78 ? -9.128 6.512 5.735 1.00 94.44 78 PHE A CA 1
ATOM 587 C C . PHE A 1 78 ? -9.595 5.574 6.856 1.00 94.44 78 PHE A C 1
ATOM 589 O O . PHE A 1 78 ? -10.642 5.804 7.457 1.00 94.44 78 PHE A O 1
ATOM 596 N N . VAL A 1 79 ? -8.811 4.537 7.172 1.00 94.00 79 VAL A N 1
ATOM 597 C CA . VAL A 1 79 ? -9.161 3.590 8.241 1.00 94.00 79 VAL A CA 1
ATOM 598 C C . VAL A 1 79 ? -9.104 4.246 9.619 1.00 94.00 79 VAL A C 1
ATOM 600 O O . VAL A 1 79 ? -9.952 3.938 10.451 1.00 94.00 79 VAL A O 1
ATOM 603 N N . ALA A 1 80 ? -8.142 5.140 9.865 1.00 92.38 80 ALA A N 1
ATOM 604 C CA . ALA A 1 80 ? -8.044 5.879 11.122 1.00 92.38 80 ALA A CA 1
ATOM 605 C C . ALA A 1 80 ? -9.288 6.747 11.353 1.00 92.38 80 ALA A C 1
ATOM 607 O O . ALA A 1 80 ? -9.925 6.617 12.391 1.00 92.38 80 ALA A O 1
ATOM 608 N N . ILE A 1 81 ? -9.697 7.526 10.344 1.00 94.75 81 ILE A N 1
ATOM 609 C CA . ILE A 1 81 ? -10.906 8.359 10.408 1.00 94.75 81 ILE A CA 1
ATOM 610 C C . ILE A 1 81 ? -12.147 7.496 10.660 1.00 94.75 81 ILE A C 1
ATOM 612 O O . ILE A 1 81 ? -12.947 7.826 11.523 1.00 94.75 81 ILE A O 1
ATOM 616 N N . ILE A 1 82 ? -12.310 6.378 9.943 1.00 93.44 82 ILE A N 1
ATOM 617 C CA . ILE A 1 82 ? -13.483 5.507 10.120 1.00 93.44 82 ILE A CA 1
ATOM 618 C C . ILE A 1 82 ? -13.511 4.828 1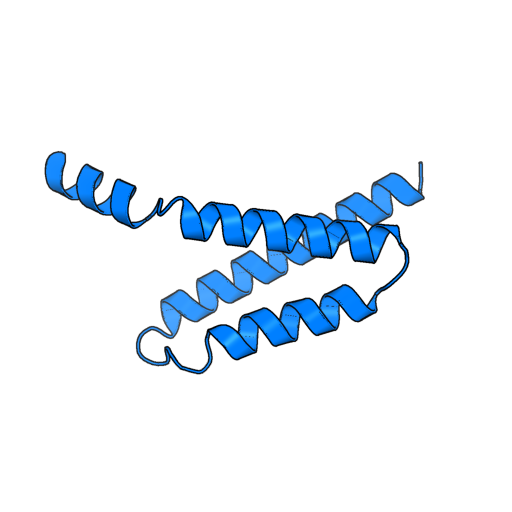1.490 1.00 93.44 82 ILE A C 1
ATOM 620 O O . ILE A 1 82 ? -14.590 4.602 12.013 1.00 93.44 82 ILE A O 1
ATOM 624 N N . LYS A 1 83 ? -12.360 4.464 12.063 1.00 85.56 83 LYS A N 1
ATOM 625 C CA . LYS A 1 83 ? -12.314 3.831 13.390 1.00 85.56 83 LYS A CA 1
ATOM 626 C C . LYS A 1 83 ? -12.537 4.813 14.541 1.00 85.56 83 LYS A C 1
ATOM 628 O O . LYS A 1 83 ? -12.855 4.363 15.637 1.00 85.56 83 LYS A O 1
ATOM 633 N N . GLU A 1 84 ? -12.323 6.106 14.314 1.00 77.81 84 GLU A N 1
ATOM 634 C CA . GLU A 1 84 ? -12.582 7.166 15.297 1.00 77.81 84 GLU A CA 1
ATOM 635 C C . GLU A 1 84 ? -14.040 7.665 15.289 1.00 77.81 84 GLU A C 1
ATOM 637 O O . GLU A 1 84 ? -14.441 8.351 16.229 1.00 77.81 84 GLU A O 1
ATOM 642 N N . ILE A 1 85 ? -14.823 7.314 14.262 1.00 63.12 85 ILE A N 1
ATOM 643 C CA . ILE A 1 85 ? -16.265 7.599 14.132 1.00 63.12 85 ILE A CA 1
ATOM 644 C C . ILE A 1 85 ? -17.077 6.413 14.658 1.00 63.12 85 ILE A C 1
ATOM 646 O O . ILE A 1 85 ? -18.061 6.667 15.389 1.00 63.12 85 ILE A O 1
#